Protein AF-A0A1B9I338-F1 (afdb_monomer_lite)

Secondary structure (DSSP, 8-state):
------PPPP-HHHHHHHHHHHHHHHHHSHHHHHTSGGGGGG--GGGHHHHHHHHHHHH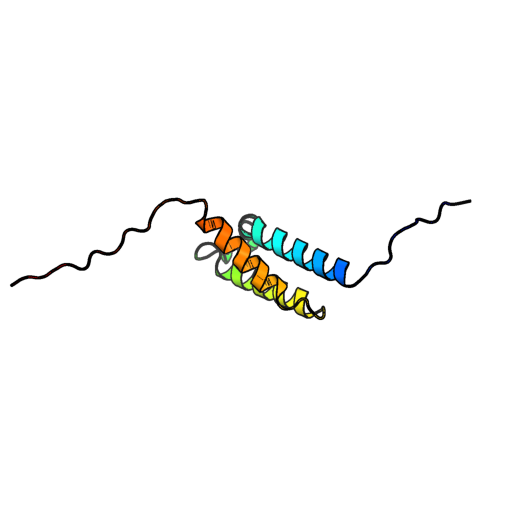HHHHTSTT-TTHHHHHHHHHHHHHHSS---PPPP--PPP---

pLDDT: mean 79.89, std 17.3, range [43.41, 95.69]

Radius of gyration: 21.37 Å; chains: 1; bounding box: 37×75×55 Å

Foldseek 3Di:
DDPPDPDDDDDLVNVLVVLLVVLLVCLVCVVVVCPPDVNVVVCPPNNPVVNVVSLVVSQVVQVVGPPRNCSNVVSVVVVVVVVVVPDPDDDDDPDDDDDDD

Organism: NCBI:txid1296096

Sequence (101 aa):
MSSKDNQKAWTDDHTHELLRAIVRITLQNRPTIYATSILQEVNNNGGDRINKKIQQLLKKLCESQVGSQDIVGEEVKKIGKSRNENTGTPSPKKQNGDKSD

Structure (mmCIF, N/CA/C/O backbone):
data_AF-A0A1B9I338-F1
#
_entry.id   AF-A0A1B9I338-F1
#
loop_
_atom_site.group_PDB
_atom_site.id
_atom_site.type_symbol
_atom_site.label_atom_id
_atom_site.label_alt_id
_atom_site.label_comp_id
_atom_site.label_asym_id
_atom_site.label_entity_id
_atom_site.label_seq_id
_atom_site.pdbx_PDB_ins_code
_atom_site.Cartn_x
_atom_site.Cartn_y
_atom_site.Cartn_z
_atom_site.occupancy
_atom_site.B_iso_or_equiv
_atom_site.auth_seq_id
_atom_site.auth_comp_id
_atom_site.auth_asym_id
_atom_site.auth_atom_id
_atom_site.pdbx_PDB_model_num
ATOM 1 N N . MET A 1 1 ? 5.185 -31.434 -31.475 1.00 43.41 1 MET A N 1
ATOM 2 C CA . MET A 1 1 ? 5.808 -30.093 -31.449 1.00 43.41 1 MET A CA 1
ATOM 3 C C . MET A 1 1 ? 5.028 -29.260 -30.451 1.00 43.41 1 MET A C 1
ATOM 5 O O . MET A 1 1 ? 3.859 -29.005 -30.692 1.00 43.41 1 MET A O 1
ATOM 9 N N . SER A 1 2 ? 5.615 -28.981 -29.285 1.00 47.59 2 SER A N 1
ATOM 10 C CA . SER A 1 2 ? 4.940 -28.236 -28.217 1.00 47.59 2 SER A CA 1
ATOM 11 C C . SER A 1 2 ? 4.869 -26.766 -28.618 1.00 47.59 2 SER A C 1
ATOM 13 O 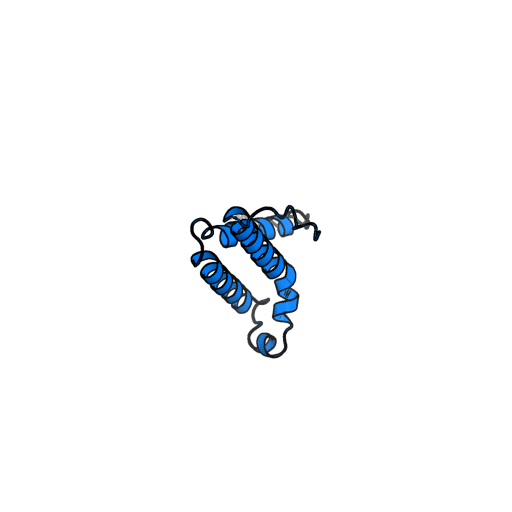O . SER A 1 2 ? 5.914 -26.169 -28.887 1.00 47.59 2 SER A O 1
ATOM 15 N N . SER A 1 3 ? 3.659 -26.216 -28.716 1.00 52.53 3 SER A N 1
ATOM 16 C CA . SER A 1 3 ? 3.415 -24.793 -28.943 1.00 52.53 3 SER A CA 1
ATOM 17 C C . SER A 1 3 ? 4.026 -24.018 -27.782 1.00 52.53 3 SER A C 1
ATOM 19 O O . SER A 1 3 ? 3.416 -23.898 -26.726 1.00 52.53 3 SER A O 1
ATOM 21 N N . LYS A 1 4 ? 5.269 -23.557 -27.943 1.00 58.59 4 LYS A N 1
ATOM 22 C CA . LYS A 1 4 ? 5.903 -22.655 -26.986 1.00 58.59 4 LYS A CA 1
ATOM 23 C C . LYS A 1 4 ? 5.163 -21.328 -27.063 1.00 58.59 4 LYS A C 1
ATOM 25 O O . LYS A 1 4 ? 5.364 -20.558 -27.996 1.00 58.59 4 LYS A O 1
ATOM 30 N N . ASP A 1 5 ? 4.248 -21.178 -26.115 1.00 57.62 5 ASP A N 1
ATOM 31 C CA . ASP A 1 5 ? 3.661 -19.957 -25.592 1.00 57.62 5 ASP A CA 1
ATOM 32 C C . ASP A 1 5 ? 4.222 -18.668 -26.195 1.00 57.62 5 ASP A C 1
ATOM 34 O O . ASP A 1 5 ? 5.355 -18.261 -25.939 1.00 57.62 5 ASP A O 1
ATOM 38 N N . ASN A 1 6 ? 3.361 -17.979 -26.938 1.00 60.94 6 ASN A N 1
ATOM 39 C CA . ASN A 1 6 ? 3.522 -16.581 -27.308 1.00 60.94 6 ASN A CA 1
ATOM 40 C C . ASN A 1 6 ? 3.242 -15.698 -26.072 1.00 60.94 6 ASN A C 1
ATOM 42 O O . ASN A 1 6 ? 2.318 -14.887 -26.065 1.00 60.94 6 ASN A O 1
ATOM 46 N N . GLN A 1 7 ? 3.965 -15.939 -24.975 1.00 74.94 7 GLN A N 1
ATOM 47 C CA . GLN A 1 7 ? 3.833 -15.164 -23.748 1.00 74.94 7 GLN A CA 1
ATOM 48 C C . GLN A 1 7 ? 4.711 -13.922 -23.841 1.00 74.94 7 GLN A C 1
ATOM 50 O O . GLN A 1 7 ? 5.918 -13.991 -24.077 1.00 74.94 7 GLN A O 1
ATOM 55 N N . LYS A 1 8 ? 4.069 -12.765 -23.675 1.00 79.88 8 LYS A N 1
ATOM 56 C CA . LYS A 1 8 ? 4.732 -11.464 -23.649 1.00 79.88 8 LYS A CA 1
ATOM 57 C C . LYS A 1 8 ? 5.754 -11.452 -22.508 1.00 79.88 8 LYS A C 1
ATOM 59 O O . LYS A 1 8 ? 5.444 -11.891 -21.402 1.00 79.88 8 LYS A O 1
ATOM 64 N N . ALA A 1 9 ? 6.958 -10.951 -22.776 1.00 87.75 9 ALA A N 1
ATOM 65 C CA . ALA A 1 9 ? 7.985 -10.820 -21.749 1.00 87.75 9 ALA A CA 1
ATOM 66 C C . ALA A 1 9 ? 7.509 -9.885 -20.626 1.00 87.75 9 ALA A C 1
ATOM 68 O O . ALA A 1 9 ? 6.853 -8.871 -20.884 1.00 87.75 9 ALA A O 1
ATOM 69 N N . TRP A 1 10 ? 7.851 -10.234 -19.386 1.00 90.88 10 TRP A N 1
ATOM 70 C CA . TRP A 1 10 ? 7.605 -9.379 -18.229 1.00 90.88 10 TRP A CA 1
ATOM 71 C C . TRP A 1 10 ? 8.419 -8.086 -18.353 1.00 90.88 10 TRP A C 1
ATOM 73 O O . TRP A 1 10 ? 9.569 -8.110 -18.788 1.00 90.88 10 TRP A O 1
ATOM 83 N N . THR A 1 11 ? 7.822 -6.963 -17.969 1.00 92.00 11 THR A N 1
ATOM 84 C CA . THR A 1 11 ? 8.435 -5.626 -18.046 1.00 92.00 11 THR A CA 1
ATOM 85 C C . THR A 1 11 ? 8.192 -4.871 -16.749 1.00 92.00 11 THR A C 1
ATOM 87 O O . THR A 1 11 ? 7.328 -5.259 -15.958 1.00 92.00 11 THR A O 1
ATOM 90 N N . ASP A 1 12 ? 8.913 -3.771 -16.559 1.00 89.94 12 ASP A N 1
ATOM 91 C CA . ASP A 1 12 ? 8.770 -2.916 -15.380 1.00 89.94 12 ASP A CA 1
ATOM 92 C C . ASP A 1 12 ? 7.342 -2.377 -15.228 1.00 89.94 12 ASP A C 1
ATOM 94 O O . ASP A 1 12 ? 6.811 -2.402 -14.122 1.00 89.94 12 ASP A O 1
ATOM 98 N N . ASP A 1 13 ? 6.659 -2.049 -16.332 1.00 90.94 13 ASP A N 1
ATOM 99 C CA . ASP A 1 13 ? 5.250 -1.624 -16.319 1.00 90.94 13 ASP A CA 1
ATOM 100 C C . ASP A 1 13 ? 4.325 -2.657 -15.656 1.00 90.94 13 ASP A C 1
ATOM 102 O O . ASP A 1 13 ? 3.401 -2.301 -14.921 1.00 90.94 13 ASP A O 1
ATOM 106 N N . HIS A 1 14 ? 4.573 -3.953 -15.886 1.00 93.88 14 HIS A N 1
ATOM 107 C CA . HIS A 1 14 ? 3.797 -5.016 -15.246 1.00 93.88 14 HIS A CA 1
ATOM 108 C C . HIS A 1 14 ? 4.057 -5.041 -13.737 1.00 93.88 14 HIS A C 1
ATOM 110 O O . HIS A 1 14 ? 3.126 -5.223 -12.952 1.00 93.88 14 HIS A O 1
ATOM 116 N N . THR A 1 15 ? 5.305 -4.811 -13.320 1.00 93.50 15 THR A N 1
ATOM 117 C CA . THR A 1 15 ? 5.671 -4.679 -11.905 1.00 93.50 15 THR A CA 1
ATOM 118 C C . THR A 1 15 ? 5.021 -3.442 -11.277 1.00 93.50 15 THR A C 1
ATOM 120 O O . THR A 1 15 ? 4.461 -3.547 -10.185 1.00 93.50 15 THR A O 1
ATOM 123 N N . HIS A 1 16 ? 5.023 -2.290 -11.958 1.00 93.75 16 HIS A N 1
ATOM 124 C CA . HIS A 1 16 ? 4.366 -1.061 -11.493 1.00 93.75 16 HIS A CA 1
ATOM 125 C C . HIS A 1 16 ? 2.863 -1.255 -11.302 1.00 93.75 16 HIS A C 1
ATOM 127 O O . HIS A 1 16 ? 2.320 -0.889 -10.256 1.00 93.75 16 HIS A O 1
ATOM 133 N N . GLU A 1 17 ? 2.187 -1.861 -12.278 1.00 94.88 17 GLU A N 1
ATOM 134 C CA . GLU A 1 17 ? 0.746 -2.101 -12.188 1.00 94.88 17 GLU A CA 1
ATOM 135 C C . GLU A 1 17 ? 0.418 -3.147 -11.117 1.00 94.88 17 GLU A C 1
ATOM 137 O O . GLU A 1 17 ? -0.534 -2.974 -10.354 1.00 94.88 17 GLU A O 1
ATOM 142 N N . LEU A 1 18 ? 1.248 -4.185 -10.971 1.00 95.19 18 LEU A N 1
ATOM 143 C CA . LEU A 1 18 ? 1.106 -5.166 -9.898 1.00 95.19 18 LEU A CA 1
ATOM 144 C C . LEU A 1 18 ? 1.236 -4.509 -8.516 1.00 95.19 18 LEU A C 1
ATOM 146 O O . LEU A 1 18 ? 0.401 -4.744 -7.640 1.00 95.19 18 LEU A O 1
ATOM 150 N N . LEU A 1 19 ? 2.236 -3.645 -8.320 1.00 95.69 19 LEU A N 1
ATOM 151 C CA . LEU A 1 19 ? 2.405 -2.889 -7.077 1.00 95.69 19 LEU A CA 1
ATOM 152 C C . LEU A 1 19 ? 1.196 -1.992 -6.801 1.00 95.69 19 LEU A C 1
ATOM 154 O O . LEU A 1 19 ? 0.677 -1.980 -5.681 1.00 95.69 19 LEU A O 1
ATOM 158 N N . ARG A 1 20 ? 0.692 -1.290 -7.822 1.00 95.06 20 ARG A N 1
ATOM 159 C CA . ARG A 1 20 ? -0.515 -0.462 -7.708 1.00 95.06 20 ARG A CA 1
ATOM 160 C C . ARG A 1 20 ? -1.740 -1.294 -7.322 1.00 95.06 20 ARG A C 1
ATOM 162 O O . ARG A 1 20 ? -2.489 -0.882 -6.431 1.00 95.06 20 ARG A O 1
ATOM 169 N N . ALA A 1 21 ? -1.925 -2.470 -7.918 1.00 95.56 21 ALA A N 1
ATOM 170 C CA . ALA A 1 21 ? -3.016 -3.383 -7.590 1.00 95.56 21 ALA A CA 1
ATOM 171 C C . ALA A 1 21 ? -2.928 -3.888 -6.138 1.00 95.56 21 ALA A C 1
ATOM 173 O O . ALA A 1 21 ? -3.915 -3.816 -5.402 1.00 95.56 21 ALA A O 1
ATOM 174 N N . ILE A 1 22 ? -1.743 -4.319 -5.691 1.00 95.69 22 ILE A N 1
ATOM 175 C CA . ILE A 1 22 ? -1.502 -4.778 -4.312 1.00 95.69 22 ILE A CA 1
ATOM 176 C C . ILE A 1 22 ? -1.823 -3.668 -3.307 1.00 95.69 22 ILE A C 1
ATOM 178 O O . ILE A 1 22 ? -2.546 -3.899 -2.330 1.00 95.69 22 ILE A O 1
ATOM 182 N N . VAL A 1 23 ? -1.325 -2.452 -3.55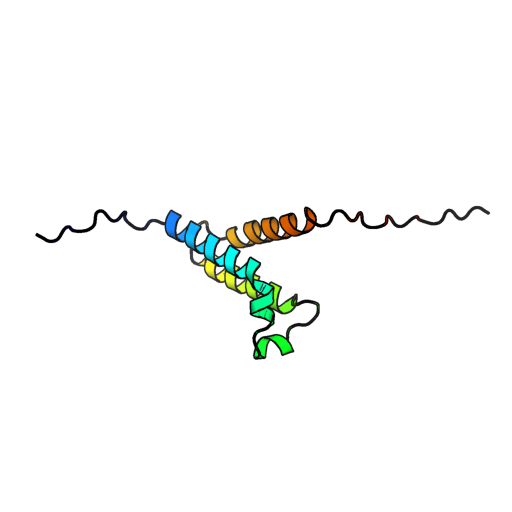0 1.00 95.44 23 VAL A N 1
ATOM 183 C CA . VAL A 1 23 ? -1.595 -1.282 -2.706 1.00 95.44 23 VAL A CA 1
ATOM 184 C C . VAL A 1 23 ? -3.097 -1.017 -2.636 1.00 95.44 23 VAL A C 1
ATOM 186 O O . VAL A 1 23 ? -3.648 -0.920 -1.537 1.00 95.44 23 VAL A O 1
ATOM 189 N N . ARG A 1 24 ? -3.785 -0.953 -3.781 1.00 94.44 24 ARG A N 1
ATOM 190 C CA . ARG A 1 24 ? -5.228 -0.687 -3.839 1.00 94.44 24 ARG A CA 1
ATOM 191 C C . ARG A 1 24 ? -6.033 -1.716 -3.052 1.00 94.44 24 ARG A C 1
ATOM 193 O O . ARG A 1 24 ? -6.828 -1.329 -2.196 1.00 94.44 24 ARG A O 1
ATOM 200 N N . ILE A 1 25 ? -5.807 -3.004 -3.308 1.00 95.31 25 ILE A N 1
ATOM 201 C CA . ILE A 1 25 ? -6.536 -4.100 -2.655 1.00 95.31 25 ILE A CA 1
ATOM 202 C C . ILE A 1 25 ? -6.309 -4.051 -1.144 1.00 95.31 25 ILE A C 1
ATOM 204 O O . ILE A 1 25 ? -7.269 -4.113 -0.374 1.00 95.31 25 ILE A O 1
ATOM 208 N N . THR A 1 26 ? -5.061 -3.866 -0.710 1.00 94.62 26 THR A N 1
ATOM 209 C CA . THR A 1 26 ? -4.716 -3.774 0.715 1.00 94.62 26 THR A CA 1
ATOM 210 C C . THR A 1 26 ? -5.433 -2.601 1.379 1.00 94.62 26 THR A C 1
ATOM 212 O O . THR A 1 26 ? -6.031 -2.756 2.442 1.00 94.62 26 THR A O 1
ATOM 215 N N . LEU A 1 27 ? -5.411 -1.421 0.751 1.00 92.19 27 LEU A N 1
ATOM 216 C CA . LEU A 1 27 ? -6.021 -0.210 1.296 1.00 92.19 27 LEU A CA 1
ATOM 217 C C . LEU A 1 27 ? -7.561 -0.267 1.308 1.00 92.19 27 LEU A C 1
ATOM 219 O O . LEU A 1 27 ? -8.174 0.311 2.211 1.00 92.19 27 LEU A O 1
ATOM 223 N N . GLN A 1 28 ? -8.190 -0.943 0.344 1.00 91.38 28 GLN A N 1
ATOM 224 C CA . GLN A 1 28 ? -9.643 -1.161 0.308 1.00 91.38 28 GLN A CA 1
ATOM 225 C C . GLN A 1 28 ? -10.100 -2.174 1.368 1.00 91.38 28 GLN A C 1
ATOM 227 O O . GLN A 1 28 ? -11.117 -1.961 2.020 1.00 91.38 28 GLN A O 1
ATOM 232 N N . ASN A 1 29 ? -9.308 -3.222 1.612 1.00 91.19 29 ASN A N 1
ATOM 233 C CA . ASN A 1 29 ? -9.631 -4.296 2.559 1.00 91.19 29 ASN A CA 1
ATOM 234 C C . ASN A 1 29 ? -9.072 -4.064 3.977 1.00 91.19 29 ASN A C 1
ATOM 236 O O . ASN A 1 29 ? -9.042 -4.979 4.800 1.00 91.19 29 ASN A O 1
ATOM 240 N N . ARG A 1 30 ? -8.656 -2.831 4.302 1.00 89.75 30 ARG A N 1
ATOM 241 C CA . ARG A 1 30 ? -8.140 -2.454 5.632 1.00 89.75 30 ARG A CA 1
ATOM 242 C C . ARG A 1 30 ? -9.033 -2.878 6.808 1.00 89.75 30 ARG A C 1
ATOM 244 O O . ARG A 1 30 ? -8.472 -3.390 7.771 1.00 89.75 30 ARG A O 1
ATOM 251 N N . PRO A 1 31 ? -10.374 -2.735 6.763 1.00 88.50 31 PRO A N 1
ATOM 252 C CA . PRO A 1 31 ? -11.231 -3.182 7.864 1.00 88.50 31 PRO A CA 1
ATOM 253 C C . PRO A 1 31 ? -11.074 -4.673 8.187 1.00 88.50 31 PRO A C 1
ATOM 255 O O . PRO A 1 31 ? -10.996 -5.039 9.356 1.00 88.50 31 PRO A O 1
ATOM 258 N N . THR A 1 32 ? -10.938 -5.520 7.163 1.00 90.44 32 THR A N 1
ATOM 259 C CA . THR A 1 32 ? -10.685 -6.958 7.329 1.00 90.44 32 THR A CA 1
ATOM 260 C C . THR A 1 32 ? -9.337 -7.203 7.998 1.00 90.44 32 THR A C 1
ATOM 262 O O . THR A 1 32 ? -9.234 -8.024 8.904 1.00 90.44 32 THR A O 1
ATOM 265 N N . ILE A 1 33 ? -8.309 -6.438 7.618 1.00 89.50 33 ILE A N 1
ATOM 266 C CA . ILE A 1 33 ? -6.986 -6.517 8.249 1.00 89.50 33 ILE A CA 1
ATOM 267 C C . ILE A 1 33 ? -7.084 -6.156 9.738 1.00 89.50 33 ILE A C 1
ATOM 269 O O . ILE A 1 33 ? -6.502 -6.846 10.573 1.00 89.50 33 ILE A O 1
ATOM 273 N N . TYR A 1 34 ? -7.857 -5.126 10.093 1.00 89.00 34 TYR A N 1
ATOM 274 C CA . TYR A 1 34 ? -8.025 -4.693 11.488 1.00 89.00 34 TYR A CA 1
ATOM 275 C C . TYR A 1 34 ? -8.727 -5.739 12.357 1.00 89.00 34 TYR A C 1
ATOM 277 O O . TYR A 1 34 ? -8.506 -5.776 13.565 1.00 89.00 34 TYR A O 1
ATOM 285 N N . ALA A 1 35 ? -9.558 -6.589 11.751 1.00 86.44 35 ALA A N 1
ATOM 286 C CA . ALA A 1 35 ? -10.283 -7.649 12.441 1.00 86.44 35 ALA A CA 1
ATOM 287 C C . ALA A 1 35 ? -9.418 -8.884 12.763 1.00 86.44 35 ALA A C 1
ATOM 289 O O . ALA A 1 35 ? -9.895 -9.792 13.441 1.00 86.44 35 ALA A O 1
ATOM 290 N N . THR A 1 36 ? -8.158 -8.928 12.317 1.00 87.50 36 THR A N 1
ATOM 291 C CA . THR A 1 36 ? -7.244 -10.048 12.593 1.00 87.50 36 THR A CA 1
ATOM 292 C C . THR A 1 36 ? -6.918 -10.112 14.089 1.00 87.50 36 THR A C 1
ATOM 294 O O . THR A 1 36 ? -6.548 -9.095 14.669 1.00 87.50 36 THR A O 1
ATOM 297 N N . SER A 1 37 ? -7.011 -11.302 14.700 1.00 78.75 37 SER A N 1
ATOM 298 C CA . SER A 1 37 ? -6.968 -11.534 16.162 1.00 78.75 37 SER A CA 1
ATOM 299 C C . SER A 1 37 ? -5.958 -10.665 16.933 1.00 78.75 37 SER A C 1
ATOM 301 O O . SER A 1 37 ? -6.366 -9.868 17.769 1.00 78.75 37 SER A O 1
ATOM 303 N N . ILE A 1 38 ? -4.663 -10.740 16.614 1.00 87.69 38 ILE A N 1
ATOM 304 C CA . ILE A 1 38 ? -3.608 -10.018 17.356 1.00 87.69 38 ILE A CA 1
ATOM 305 C C . ILE A 1 38 ? -3.625 -8.505 17.071 1.00 87.69 38 ILE A C 1
ATOM 307 O O . ILE A 1 38 ? -3.164 -7.693 17.870 1.00 87.69 38 ILE A O 1
ATOM 311 N N . LEU A 1 39 ? -4.171 -8.085 15.928 1.00 86.94 39 LEU A N 1
ATOM 312 C CA . LEU A 1 39 ? -4.241 -6.669 15.567 1.00 86.94 39 LEU A CA 1
ATOM 313 C C . LEU A 1 39 ? -5.378 -5.937 16.284 1.00 86.94 39 LEU A C 1
ATOM 315 O O . LEU A 1 39 ? -5.314 -4.712 16.392 1.00 86.94 39 LEU A O 1
ATOM 319 N N . GLN A 1 40 ? -6.374 -6.654 16.817 1.00 82.88 40 GLN A N 1
ATOM 320 C CA . GLN A 1 40 ? -7.467 -6.038 17.572 1.00 82.88 40 GLN A CA 1
ATOM 321 C C . GLN A 1 40 ? -6.966 -5.300 18.819 1.00 82.88 40 GLN A C 1
ATOM 323 O O . GLN A 1 40 ? -7.451 -4.212 19.113 1.00 82.88 40 GLN A O 1
ATOM 328 N N . GLU A 1 41 ? -5.931 -5.820 19.482 1.00 86.62 41 GLU A N 1
ATOM 329 C CA . GLU A 1 41 ? -5.323 -5.206 20.674 1.00 86.62 41 GLU A CA 1
ATOM 330 C C . GLU A 1 41 ? -4.721 -3.820 20.397 1.00 86.62 41 GLU A C 1
ATOM 332 O O . GLU A 1 41 ? -4.598 -2.982 21.289 1.00 86.62 41 GLU A O 1
ATOM 337 N N . VAL A 1 42 ? -4.344 -3.556 19.143 1.00 86.69 42 VAL A N 1
ATOM 338 C CA . VAL A 1 42 ? -3.765 -2.280 18.702 1.00 86.69 42 VAL A CA 1
ATOM 339 C C . VAL A 1 42 ? -4.713 -1.477 17.807 1.00 86.69 42 VAL A C 1
ATOM 341 O O . VAL A 1 42 ? -4.316 -0.439 17.263 1.00 86.69 42 VAL A O 1
ATOM 344 N N . ASN A 1 43 ? -5.967 -1.921 17.668 1.00 81.69 43 ASN A N 1
ATOM 345 C CA . ASN A 1 43 ? -7.008 -1.295 16.857 1.00 81.69 43 ASN A CA 1
ATOM 346 C C . ASN A 1 43 ? -7.703 -0.136 17.598 1.00 81.69 43 ASN A C 1
ATOM 348 O O . ASN A 1 43 ? -8.923 -0.088 17.740 1.00 81.69 43 ASN A O 1
ATOM 352 N N . ASN A 1 44 ? -6.912 0.832 18.060 1.00 77.19 44 ASN A N 1
ATOM 353 C CA . ASN A 1 44 ? -7.423 2.031 18.724 1.00 77.19 44 ASN A CA 1
ATOM 354 C C . ASN A 1 44 ? -7.767 3.117 17.689 1.00 77.19 44 ASN A C 1
ATOM 356 O O . ASN A 1 44 ? -7.109 3.230 16.650 1.00 77.19 44 ASN A O 1
ATOM 360 N N . ASN A 1 45 ? -8.775 3.946 17.984 1.00 81.38 45 ASN A N 1
ATOM 361 C CA . ASN A 1 45 ? -9.198 5.089 17.157 1.00 81.38 45 ASN A CA 1
ATOM 362 C C . ASN A 1 45 ? -9.544 4.718 15.702 1.00 81.38 45 ASN A C 1
ATOM 364 O O . ASN A 1 45 ? -9.074 5.353 14.758 1.00 81.38 45 ASN A O 1
ATOM 368 N N . GLY A 1 46 ? -10.336 3.658 15.507 1.00 78.81 46 GLY A N 1
ATOM 369 C CA . GLY A 1 46 ? -10.767 3.233 14.169 1.00 78.81 46 GLY A CA 1
ATOM 370 C C . GLY A 1 46 ? -9.629 2.698 13.290 1.00 78.81 46 GLY A C 1
ATOM 371 O O . GLY A 1 46 ? -9.702 2.785 12.063 1.00 78.81 46 GLY A O 1
ATOM 372 N N . GLY A 1 47 ? -8.567 2.179 13.911 1.00 85.00 47 GLY A N 1
ATOM 373 C CA . GLY A 1 47 ? -7.450 1.542 13.220 1.00 85.00 47 GLY A CA 1
ATOM 374 C C . GLY A 1 47 ? -6.391 2.504 12.687 1.00 85.00 47 GLY A C 1
ATOM 375 O O . GLY A 1 47 ? -5.619 2.112 11.816 1.00 85.00 47 GLY A O 1
ATOM 376 N N . ASP A 1 48 ? -6.298 3.742 13.190 1.00 89.06 48 ASP A N 1
ATOM 377 C CA . ASP A 1 48 ? -5.307 4.735 12.730 1.00 89.06 48 ASP A CA 1
ATOM 378 C C . ASP A 1 48 ? -3.858 4.220 12.822 1.00 89.06 48 ASP A C 1
ATOM 380 O O . ASP A 1 48 ? -3.079 4.335 11.871 1.00 89.06 48 ASP A O 1
ATOM 384 N N . ARG A 1 49 ? -3.499 3.575 13.940 1.00 90.12 49 ARG A N 1
ATOM 385 C CA . ARG A 1 49 ? -2.155 3.007 14.136 1.00 90.12 49 ARG A CA 1
ATOM 386 C C . ARG A 1 49 ? -1.850 1.914 13.111 1.00 90.12 49 ARG A C 1
ATOM 388 O O . ARG A 1 49 ? -0.765 1.904 12.526 1.00 90.12 49 ARG A O 1
ATOM 395 N N . ILE A 1 50 ? -2.812 1.025 12.871 1.00 91.94 50 ILE A N 1
ATOM 396 C CA . ILE A 1 50 ? -2.680 -0.067 11.902 1.00 91.94 50 ILE A CA 1
ATOM 397 C C . ILE A 1 50 ? -2.603 0.511 10.486 1.00 91.94 50 ILE A C 1
ATOM 399 O O . ILE A 1 50 ? -1.721 0.141 9.719 1.00 91.94 50 ILE A O 1
ATOM 403 N N . ASN A 1 51 ? -3.443 1.493 10.160 1.00 91.81 51 ASN A N 1
ATOM 404 C CA . ASN A 1 51 ? -3.442 2.192 8.880 1.00 91.81 51 ASN A CA 1
ATOM 405 C C . ASN A 1 51 ? -2.082 2.827 8.559 1.00 91.81 51 ASN A C 1
ATOM 407 O O . ASN A 1 51 ? -1.540 2.637 7.469 1.00 91.81 51 ASN A O 1
ATOM 411 N N . LYS A 1 52 ? -1.510 3.561 9.520 1.00 92.38 52 LYS A N 1
ATOM 412 C CA . LYS A 1 52 ? -0.174 4.154 9.387 1.00 92.38 52 LYS A CA 1
ATOM 413 C C . LYS A 1 52 ? 0.876 3.077 9.142 1.00 92.38 52 LYS A C 1
ATOM 415 O O . LYS A 1 52 ? 1.730 3.251 8.275 1.00 92.38 52 LYS A O 1
ATOM 420 N N . LYS A 1 53 ? 0.790 1.945 9.849 1.00 94.50 53 LYS A N 1
ATOM 421 C CA . LYS A 1 53 ? 1.725 0.832 9.665 1.00 94.50 53 LYS A CA 1
ATOM 422 C C . LYS A 1 53 ? 1.581 0.169 8.294 1.00 94.50 53 LYS A C 1
ATOM 424 O O . LYS A 1 53 ? 2.596 -0.070 7.650 1.00 94.50 53 LYS A O 1
ATOM 429 N N . ILE A 1 54 ? 0.356 -0.050 7.819 1.00 94.38 54 ILE A N 1
ATOM 430 C CA . ILE A 1 54 ? 0.076 -0.557 6.467 1.00 94.38 54 ILE A CA 1
ATOM 431 C C . ILE A 1 54 ? 0.715 0.362 5.426 1.00 94.38 54 ILE A C 1
ATOM 433 O O . ILE A 1 54 ? 1.481 -0.101 4.590 1.00 94.38 54 ILE A O 1
ATOM 437 N N . GLN A 1 55 ? 0.479 1.673 5.510 1.00 94.69 55 GLN A N 1
ATOM 438 C CA . GLN A 1 55 ? 1.066 2.628 4.567 1.00 94.69 55 GLN A CA 1
ATOM 439 C C . GLN A 1 55 ? 2.599 2.644 4.627 1.00 94.69 55 GLN A C 1
ATOM 441 O O . GLN A 1 55 ? 3.238 2.732 3.584 1.00 94.69 55 GLN A O 1
ATOM 446 N N . GLN A 1 56 ? 3.205 2.527 5.814 1.00 95.00 56 GLN A N 1
ATOM 447 C CA . GLN A 1 56 ? 4.663 2.409 5.951 1.00 95.00 56 GLN A CA 1
ATOM 448 C C . GLN A 1 56 ? 5.211 1.147 5.271 1.00 95.00 56 GLN A C 1
ATOM 450 O O . GLN A 1 56 ? 6.224 1.225 4.584 1.00 95.00 56 GLN A O 1
ATOM 455 N N . LEU A 1 57 ? 4.559 -0.005 5.454 1.00 95.38 57 LEU A N 1
ATOM 456 C CA . LEU A 1 57 ? 4.980 -1.263 4.829 1.00 95.38 57 LEU A CA 1
ATOM 457 C C . LEU A 1 57 ? 4.826 -1.214 3.306 1.00 95.38 57 LEU A C 1
ATOM 459 O O . LEU A 1 57 ? 5.736 -1.614 2.588 1.00 95.38 57 LEU A O 1
ATOM 463 N N . LEU A 1 58 ? 3.714 -0.663 2.814 1.00 95.38 58 LEU A N 1
ATOM 464 C CA . LEU A 1 58 ? 3.474 -0.501 1.381 1.00 95.38 58 LEU A CA 1
ATOM 465 C C . LEU A 1 58 ? 4.478 0.460 0.732 1.00 95.38 58 LEU A C 1
ATOM 467 O O . LEU A 1 58 ? 4.918 0.206 -0.385 1.00 95.38 58 LEU A O 1
ATOM 471 N N . LYS A 1 59 ? 4.875 1.537 1.425 1.00 94.81 59 LYS A N 1
ATOM 472 C CA . LYS A 1 59 ? 5.918 2.449 0.931 1.00 94.81 59 LYS A CA 1
ATOM 473 C C . LYS A 1 59 ? 7.247 1.725 0.773 1.00 94.81 59 LYS A C 1
ATOM 475 O O . LYS A 1 59 ? 7.806 1.756 -0.312 1.00 94.81 59 LYS A O 1
ATOM 480 N N . LYS A 1 60 ? 7.678 0.982 1.797 1.00 94.31 60 LYS A N 1
ATOM 481 C CA . LYS A 1 60 ? 8.897 0.159 1.730 1.00 94.31 60 LYS A CA 1
ATOM 482 C C . LYS A 1 60 ? 8.854 -0.876 0.608 1.00 94.31 60 LYS A C 1
ATOM 484 O O . LYS A 1 60 ? 9.865 -1.120 -0.036 1.00 94.31 60 LYS A O 1
ATOM 489 N N . LEU A 1 61 ? 7.687 -1.474 0.365 1.00 92.94 61 LEU A N 1
ATOM 490 C CA . LEU A 1 61 ? 7.501 -2.397 -0.753 1.00 92.94 61 LEU A CA 1
ATOM 491 C C . LEU A 1 61 ? 7.737 -1.687 -2.096 1.0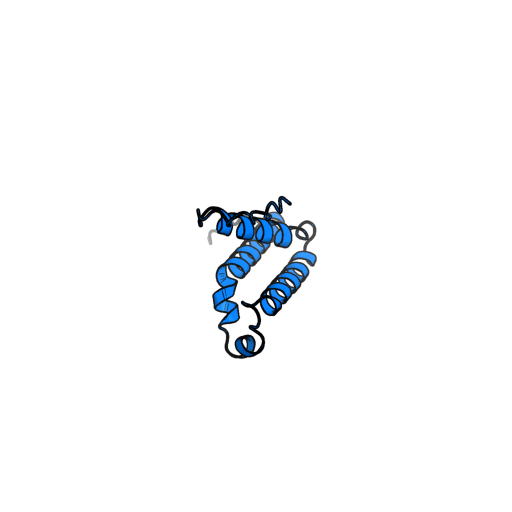0 92.94 61 LEU A C 1
ATOM 493 O O . LEU A 1 61 ? 8.462 -2.201 -2.942 1.00 92.94 61 LEU A O 1
ATOM 497 N N . CYS A 1 62 ? 7.177 -0.489 -2.268 1.00 92.75 62 CYS A N 1
ATOM 498 C CA . CYS A 1 62 ? 7.323 0.297 -3.492 1.00 92.75 62 CYS A CA 1
ATOM 499 C C . CYS A 1 62 ? 8.723 0.917 -3.652 1.00 92.75 62 CYS A C 1
ATOM 501 O O . CYS A 1 62 ? 9.189 1.070 -4.771 1.00 92.75 62 CYS A O 1
ATOM 503 N N . GLU A 1 63 ? 9.424 1.232 -2.561 1.00 91.88 63 GLU A N 1
ATOM 504 C CA . GLU A 1 63 ? 10.801 1.759 -2.581 1.00 91.88 63 GLU A CA 1
ATOM 505 C C . GLU A 1 63 ? 11.800 0.800 -3.246 1.00 91.88 63 GLU A C 1
ATOM 507 O O . GLU A 1 63 ? 12.840 1.239 -3.728 1.00 91.88 63 GLU A O 1
ATOM 512 N N . SER A 1 64 ? 11.479 -0.497 -3.312 1.00 86.75 64 SER A N 1
ATOM 513 C CA . SER A 1 64 ? 12.311 -1.493 -3.996 1.00 86.75 64 SER A CA 1
ATOM 514 C C . SER A 1 64 ? 12.320 -1.362 -5.526 1.00 86.75 64 SER A C 1
ATOM 516 O O . SER A 1 64 ? 13.162 -1.984 -6.169 1.00 86.75 64 SER A O 1
ATOM 518 N N . GLN A 1 65 ? 11.409 -0.572 -6.111 1.00 89.00 65 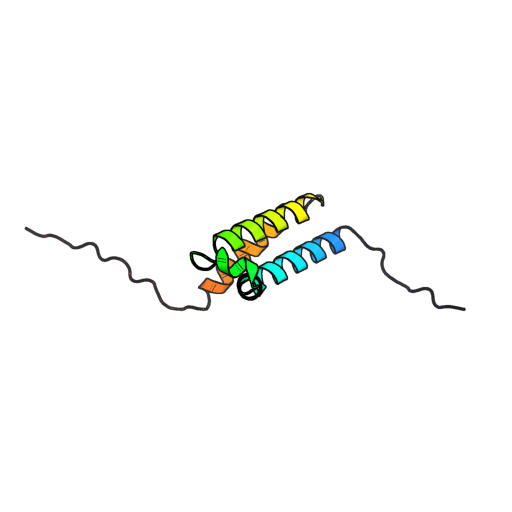GLN A N 1
ATOM 519 C CA . GLN A 1 65 ? 11.266 -0.413 -7.559 1.00 89.00 65 GLN A CA 1
ATOM 520 C C . GLN A 1 65 ? 11.345 1.054 -7.980 1.00 89.00 65 GLN A C 1
ATOM 522 O O . GLN A 1 65 ? 10.599 1.910 -7.497 1.00 89.00 65 GLN A O 1
ATOM 527 N N . VAL A 1 66 ? 12.231 1.343 -8.935 1.00 87.44 66 VAL A N 1
ATOM 528 C CA . VAL A 1 66 ? 12.404 2.693 -9.485 1.00 87.44 66 VAL A CA 1
ATOM 529 C C . VAL A 1 66 ? 11.091 3.159 -10.125 1.00 87.44 66 VAL A C 1
ATOM 531 O O . VAL A 1 66 ? 10.455 2.429 -10.880 1.00 87.44 66 VAL A O 1
ATOM 534 N N . GLY A 1 67 ? 10.646 4.371 -9.791 1.00 85.88 67 GLY A N 1
ATOM 535 C CA . GLY A 1 67 ? 9.405 4.964 -10.303 1.00 85.88 67 GLY A CA 1
ATOM 536 C C . GLY A 1 67 ? 8.129 4.552 -9.555 1.00 85.88 67 GLY A C 1
ATOM 537 O O . GLY A 1 67 ? 7.050 5.017 -9.908 1.00 85.88 67 GLY A O 1
ATOM 538 N N . SER A 1 68 ? 8.219 3.714 -8.515 1.00 89.56 68 SER A N 1
ATOM 539 C CA . SER A 1 68 ? 7.057 3.259 -7.730 1.00 89.56 68 SER A CA 1
ATOM 540 C C . SER A 1 68 ? 6.793 4.065 -6.451 1.00 89.56 68 SER A C 1
ATOM 542 O O . SER A 1 68 ? 5.795 3.826 -5.769 1.00 89.56 68 SER A O 1
ATOM 544 N N . GLN A 1 69 ? 7.663 5.009 -6.087 1.00 89.56 69 GLN A N 1
ATOM 545 C CA . GLN A 1 69 ? 7.674 5.643 -4.759 1.00 89.56 69 GLN A CA 1
ATOM 546 C C . GLN A 1 69 ? 6.368 6.384 -4.418 1.00 89.56 69 GLN A C 1
ATOM 548 O O . GLN A 1 69 ? 5.944 6.403 -3.258 1.00 89.56 69 GLN A O 1
ATOM 553 N N . ASP A 1 70 ? 5.693 6.938 -5.426 1.00 92.31 70 ASP A N 1
ATOM 554 C CA . ASP A 1 70 ? 4.484 7.744 -5.239 1.00 92.31 70 ASP A CA 1
ATOM 555 C C . ASP A 1 70 ? 3.178 6.931 -5.244 1.00 92.31 70 ASP A C 1
ATOM 557 O O . ASP A 1 70 ? 2.142 7.440 -4.802 1.00 92.31 70 ASP A O 1
ATOM 561 N N . ILE A 1 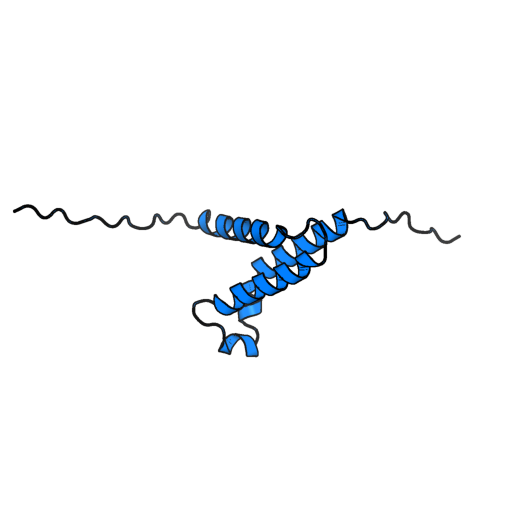71 ? 3.213 5.649 -5.640 1.00 93.75 71 ILE A N 1
ATOM 562 C CA . ILE A 1 71 ? 2.022 4.791 -5.812 1.00 93.75 71 ILE A CA 1
ATOM 563 C C . ILE A 1 71 ? 1.141 4.790 -4.556 1.00 93.75 71 ILE A C 1
ATOM 565 O O . ILE A 1 71 ? -0.079 4.959 -4.630 1.00 93.75 71 ILE A O 1
ATOM 569 N N . VAL A 1 72 ? 1.746 4.641 -3.374 1.00 93.38 72 VAL A N 1
ATOM 570 C CA . VAL A 1 72 ? 0.997 4.595 -2.107 1.00 93.38 72 VAL A CA 1
ATOM 571 C C . VAL A 1 72 ? 0.294 5.921 -1.828 1.00 93.38 72 VAL A C 1
ATOM 573 O O . VAL A 1 72 ? -0.861 5.932 -1.402 1.00 93.38 72 VAL A O 1
ATOM 576 N N . GLY A 1 73 ? 0.970 7.046 -2.073 1.00 91.38 73 GLY A N 1
ATOM 577 C CA . GLY A 1 73 ? 0.402 8.376 -1.868 1.00 91.38 73 GLY A CA 1
ATOM 578 C C . GLY A 1 73 ? -0.763 8.659 -2.816 1.00 91.38 73 GLY A C 1
ATOM 579 O O . GLY A 1 73 ? -1.787 9.201 -2.391 1.00 91.38 73 GLY A O 1
ATOM 580 N N . GLU A 1 74 ? -0.633 8.256 -4.079 1.00 93.56 74 GLU A N 1
ATOM 581 C CA . GLU A 1 74 ? -1.691 8.374 -5.082 1.00 93.56 74 GLU A CA 1
ATOM 582 C C . GLU A 1 74 ? -2.935 7.565 -4.705 1.00 93.56 74 GLU A C 1
ATOM 584 O O . GLU A 1 74 ? -4.044 8.105 -4.692 1.00 93.56 74 GLU A O 1
ATOM 589 N N . GLU A 1 75 ? -2.772 6.287 -4.357 1.00 93.50 75 GLU A N 1
ATOM 590 C CA . GLU A 1 75 ? -3.908 5.413 -4.051 1.00 93.50 75 GLU A CA 1
ATOM 591 C C . GLU A 1 75 ? -4.600 5.806 -2.732 1.00 93.50 75 GLU A C 1
ATOM 593 O O . GLU A 1 75 ? -5.830 5.770 -2.647 1.00 93.50 75 GLU A O 1
ATOM 598 N N . VAL A 1 76 ? -3.858 6.285 -1.722 1.00 90.88 76 VAL A N 1
ATOM 599 C CA . VAL A 1 76 ? -4.458 6.825 -0.485 1.00 90.88 76 VAL A CA 1
ATOM 600 C C . VAL A 1 76 ? -5.348 8.038 -0.781 1.00 90.88 76 VAL A C 1
ATOM 602 O O . VAL A 1 76 ? -6.463 8.114 -0.258 1.00 90.88 76 VAL A O 1
ATOM 605 N N . LYS A 1 77 ? -4.897 8.964 -1.642 1.00 90.44 77 LYS A N 1
ATOM 606 C CA . LYS A 1 77 ? -5.690 10.138 -2.049 1.00 90.44 77 LYS A CA 1
ATOM 607 C C . LYS A 1 77 ? -6.960 9.733 -2.799 1.00 90.44 77 LYS A C 1
ATOM 609 O O . LYS A 1 77 ? -8.011 10.321 -2.552 1.00 90.44 77 LYS A O 1
ATOM 614 N N . LYS A 1 78 ? -6.884 8.733 -3.684 1.00 88.12 78 LYS A N 1
ATOM 615 C CA . LYS A 1 78 ? -8.048 8.224 -4.432 1.00 88.12 78 LYS A CA 1
ATOM 616 C C . LYS A 1 78 ? -9.104 7.644 -3.492 1.00 88.12 78 LYS A C 1
ATOM 618 O O . LYS A 1 78 ? -10.261 8.043 -3.567 1.00 88.12 78 LYS A O 1
ATOM 623 N N . ILE A 1 79 ? -8.694 6.799 -2.543 1.00 83.38 79 ILE A N 1
ATOM 624 C CA . ILE A 1 79 ? -9.617 6.166 -1.587 1.00 83.38 79 ILE A CA 1
ATOM 625 C C . ILE A 1 79 ? -10.267 7.201 -0.655 1.00 83.38 79 ILE A C 1
ATOM 627 O O . ILE A 1 79 ? -11.460 7.106 -0.355 1.00 83.38 79 ILE A O 1
ATOM 631 N N . GLY A 1 80 ? -9.505 8.210 -0.219 1.00 71.06 80 GLY A N 1
ATOM 632 C CA . GLY A 1 80 ? -10.027 9.308 0.599 1.00 71.06 80 GLY A CA 1
ATOM 633 C C . GLY A 1 80 ? -11.105 10.135 -0.111 1.00 71.06 80 GLY A C 1
ATOM 634 O O . GLY A 1 80 ? -12.084 10.521 0.523 1.00 71.06 80 GLY A O 1
ATOM 635 N N . LYS A 1 81 ? -10.966 10.355 -1.425 1.00 63.44 81 LYS A N 1
ATOM 636 C CA . LYS A 1 81 ? -11.955 11.079 -2.243 1.00 63.44 81 LYS A CA 1
ATOM 637 C C . LYS A 1 81 ? -13.244 10.281 -2.436 1.00 63.44 81 LYS A C 1
ATOM 639 O O . LYS A 1 81 ? -14.319 10.805 -2.167 1.00 63.44 81 LYS A O 1
ATOM 644 N N . SER A 1 82 ? -13.137 8.990 -2.753 1.00 57.31 82 SER A N 1
ATOM 645 C CA . SER A 1 82 ? -14.302 8.116 -2.964 1.00 57.31 82 SER A CA 1
ATOM 646 C C . SER A 1 82 ? -15.209 7.951 -1.735 1.00 57.31 82 SER A C 1
ATOM 648 O O . SER A 1 82 ? -16.378 7.609 -1.879 1.00 57.31 82 SER A O 1
ATOM 650 N N . ARG A 1 83 ? -14.710 8.210 -0.516 1.00 55.03 83 ARG A N 1
ATOM 651 C CA . ARG A 1 83 ? -15.543 8.179 0.698 1.00 55.03 83 ARG A CA 1
ATOM 652 C C . ARG A 1 83 ? -16.388 9.444 0.875 1.00 55.03 83 ARG A C 1
ATOM 654 O O . ARG A 1 83 ? -17.432 9.369 1.508 1.00 55.03 83 ARG A O 1
ATOM 661 N N . ASN A 1 84 ? -15.949 10.578 0.328 1.00 50.25 84 ASN A N 1
ATOM 662 C CA . ASN A 1 84 ? -16.606 11.872 0.517 1.00 50.25 84 ASN A CA 1
ATOM 663 C C . ASN A 1 84 ? -17.686 12.158 -0.542 1.00 50.25 84 ASN A C 1
ATOM 665 O O . ASN A 1 84 ? -18.552 12.995 -0.321 1.00 50.25 84 ASN A O 1
ATOM 669 N N . GLU A 1 85 ? -17.662 11.454 -1.676 1.00 52.12 85 GLU A N 1
ATOM 670 C CA . GLU A 1 85 ? -18.663 11.612 -2.743 1.00 52.12 85 GLU A CA 1
ATOM 671 C C . GLU A 1 85 ? -19.966 10.832 -2.481 1.00 52.12 85 GLU A C 1
ATOM 673 O O . GLU A 1 85 ? -20.977 11.122 -3.108 1.00 52.12 85 GLU A O 1
ATOM 678 N N . ASN A 1 86 ? -19.980 9.896 -1.522 1.00 46.22 86 ASN A N 1
ATOM 679 C CA . ASN A 1 86 ? -21.143 9.039 -1.238 1.00 46.22 86 ASN A CA 1
ATOM 680 C C . ASN A 1 86 ? -21.899 9.377 0.062 1.00 46.22 86 ASN A C 1
ATOM 682 O O . ASN A 1 86 ? -22.848 8.685 0.424 1.00 46.22 86 ASN A O 1
ATOM 686 N N . THR A 1 87 ? -21.515 10.440 0.772 1.00 46.62 87 THR A N 1
ATOM 687 C CA . THR A 1 87 ? -22.235 10.925 1.961 1.00 46.62 87 THR A CA 1
ATOM 688 C C . THR A 1 87 ? -22.593 12.393 1.779 1.00 46.62 87 THR A C 1
ATOM 690 O O . THR A 1 87 ? -21.874 13.285 2.224 1.00 46.62 87 THR A O 1
ATOM 693 N N . GLY A 1 88 ? -23.721 12.640 1.111 1.00 47.03 88 GLY A N 1
ATOM 694 C CA . GLY A 1 88 ? -24.339 13.957 0.936 1.00 47.03 88 GLY A CA 1
ATOM 695 C C . GLY A 1 88 ? -24.939 14.534 2.222 1.00 47.03 88 GLY A C 1
ATOM 696 O O . GLY A 1 88 ? -26.085 14.968 2.226 1.00 47.03 88 GLY A O 1
ATOM 697 N N . THR A 1 89 ? -24.189 14.546 3.321 1.00 47.53 89 THR A N 1
ATOM 698 C CA . THR A 1 89 ? -24.557 15.279 4.538 1.00 47.53 89 THR A CA 1
ATOM 699 C C . THR A 1 89 ? -23.614 16.467 4.699 1.00 47.53 89 THR A C 1
ATOM 701 O O . THR A 1 89 ? -22.446 16.260 5.037 1.00 47.53 89 THR A O 1
ATOM 704 N N . PRO A 1 90 ? -24.071 17.708 4.448 1.00 48.88 90 PRO A N 1
ATOM 705 C CA . PRO A 1 90 ? -23.264 18.888 4.714 1.00 48.88 90 PRO A CA 1
ATOM 706 C C . PRO A 1 90 ? -22.982 18.982 6.217 1.00 48.88 90 PRO A C 1
ATOM 708 O O . PRO A 1 90 ? -23.902 19.010 7.034 1.00 48.88 90 PRO A O 1
ATOM 711 N N . SER A 1 91 ? -21.701 19.030 6.586 1.00 53.59 91 SER A N 1
ATOM 712 C CA . SER A 1 91 ? -21.278 19.321 7.958 1.00 53.59 91 SER A CA 1
ATOM 713 C C . SER A 1 91 ? -21.885 20.654 8.423 1.00 53.59 91 SER A C 1
ATOM 715 O O . SER A 1 91 ? -21.778 21.645 7.692 1.00 53.59 91 SER A O 1
ATOM 717 N N . PRO A 1 92 ? -22.493 20.727 9.623 1.00 52.22 92 PRO A N 1
ATOM 718 C CA . PRO A 1 92 ? -23.096 21.958 10.106 1.00 52.22 92 PRO A CA 1
ATOM 719 C C . PRO A 1 92 ? -22.009 23.010 10.351 1.00 52.22 92 PRO A C 1
ATOM 721 O O . PRO A 1 92 ? -21.079 22.823 11.140 1.00 52.22 92 PRO A O 1
ATOM 724 N N . LYS A 1 93 ? -22.125 24.128 9.630 1.00 57.78 93 LYS A N 1
ATOM 725 C CA . LYS A 1 93 ? -21.304 25.330 9.797 1.00 57.78 93 LYS A CA 1
ATOM 726 C C . LYS A 1 93 ? -21.555 25.870 11.210 1.00 57.78 93 LYS A C 1
ATOM 728 O O . LYS A 1 93 ? -22.683 26.232 11.530 1.00 57.78 93 LYS A O 1
ATOM 733 N N . LYS A 1 94 ? -20.514 25.927 12.049 1.00 52.69 94 LYS A N 1
ATOM 734 C CA . LYS A 1 94 ? -20.535 26.645 13.335 1.00 52.69 94 LYS A CA 1
ATOM 735 C C . LYS A 1 94 ? -20.975 28.095 13.079 1.00 52.69 94 LYS A C 1
ATOM 737 O O . LYS A 1 94 ? -20.211 28.872 12.513 1.00 52.69 94 LYS A O 1
ATOM 742 N N . GLN A 1 95 ? -22.199 28.439 13.472 1.00 51.72 95 GLN A N 1
ATOM 743 C CA . GLN A 1 95 ? -22.651 29.822 13.600 1.00 51.72 95 GLN A CA 1
ATOM 744 C C . GLN A 1 95 ? -21.940 30.415 14.822 1.00 51.72 95 GLN A C 1
ATOM 746 O O . GLN A 1 95 ? -22.185 29.996 15.952 1.00 51.72 95 GLN A O 1
ATOM 751 N N . ASN A 1 96 ? -21.003 31.334 14.585 1.00 50.41 96 ASN A N 1
ATOM 752 C CA . ASN A 1 96 ? -20.460 32.179 15.643 1.00 50.41 96 ASN A CA 1
ATOM 753 C C . ASN A 1 96 ? -21.585 33.096 16.133 1.00 50.41 96 ASN A C 1
ATOM 755 O O . ASN A 1 96 ? -22.234 33.756 15.323 1.00 50.41 96 ASN A O 1
ATOM 759 N N . GLY A 1 97 ? -21.817 33.087 17.445 1.00 51.09 97 GLY A N 1
ATOM 760 C CA . GLY A 1 97 ? -22.810 33.924 18.102 1.00 51.09 97 GLY A CA 1
ATOM 761 C C . GLY A 1 97 ? -22.443 35.398 17.991 1.00 51.09 97 GLY A C 1
ATOM 762 O O . GLY A 1 97 ? -21.377 35.812 18.446 1.00 51.09 97 GLY A O 1
ATOM 763 N N . ASP A 1 98 ? -23.351 36.153 17.384 1.00 53.59 98 ASP A N 1
ATOM 764 C CA . ASP A 1 98 ? -23.447 37.600 17.488 1.00 53.59 98 ASP A CA 1
ATOM 765 C C . ASP A 1 98 ? -23.798 37.949 18.942 1.00 53.59 98 ASP A C 1
ATOM 767 O O . ASP A 1 98 ? -24.787 37.453 19.488 1.00 53.59 98 ASP A O 1
ATOM 771 N N . LYS A 1 99 ? -22.934 38.719 19.602 1.00 54.53 99 LYS A N 1
ATOM 772 C CA . LYS A 1 99 ? -23.164 39.242 20.947 1.00 54.53 99 LYS A CA 1
ATOM 773 C C . LYS A 1 99 ? -23.286 40.755 20.801 1.00 54.53 99 LYS A C 1
ATOM 775 O O . LYS A 1 99 ? -22.276 41.451 20.781 1.00 54.53 99 LYS A O 1
ATOM 780 N N . SER A 1 100 ? -24.519 41.210 20.611 1.00 49.75 100 SER A N 1
ATOM 781 C CA . SER A 1 100 ? -24.906 42.615 20.705 1.00 49.75 100 SER A CA 1
ATOM 782 C C . SER A 1 100 ? -25.117 42.974 22.180 1.00 49.75 100 SER A C 1
ATOM 784 O O . SER A 1 100 ? -25.898 42.301 22.854 1.00 49.75 100 SER A O 1
ATOM 786 N N . ASP A 1 101 ? -24.419 44.006 22.652 1.00 56.56 101 ASP A N 1
ATOM 787 C CA . ASP A 1 101 ? -24.786 44.862 23.790 1.00 56.56 101 ASP A CA 1
ATOM 788 C C . ASP A 1 101 ? -24.409 46.300 23.402 1.00 56.56 101 ASP A C 1
ATOM 790 O O . ASP A 1 101 ? -23.255 46.486 22.938 1.00 56.56 101 ASP A O 1
#